Protein AF-A0A969HZF3-F1 (afdb_monomer_lite)

Structure (mmCIF, N/CA/C/O backbone):
data_AF-A0A969HZF3-F1
#
_entry.id   AF-A0A969HZF3-F1
#
loop_
_atom_site.group_PDB
_atom_site.id
_atom_site.type_symbol
_atom_site.label_atom_id
_atom_site.label_alt_id
_atom_site.label_comp_id
_atom_site.label_asym_id
_atom_site.label_entity_id
_atom_site.label_seq_id
_atom_site.pd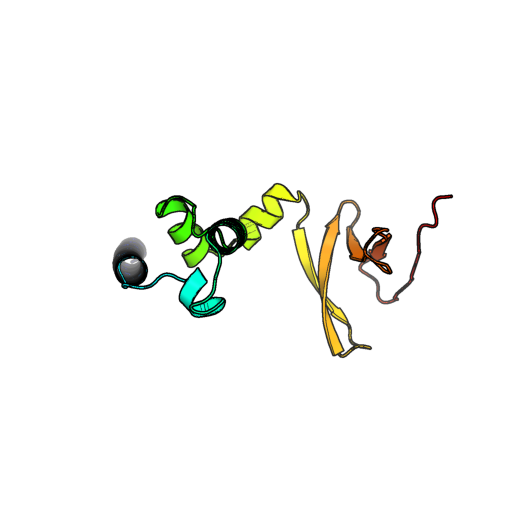bx_PDB_ins_code
_atom_site.Cartn_x
_atom_site.Cartn_y
_atom_site.Cartn_z
_atom_site.occupancy
_atom_site.B_iso_or_equiv
_atom_site.auth_seq_id
_atom_site.auth_comp_id
_atom_site.auth_asym_id
_atom_site.auth_atom_id
_atom_site.pdbx_PDB_model_num
ATOM 1 N N . MET A 1 1 ? -17.326 -6.540 31.945 1.00 84.62 1 MET A N 1
ATOM 2 C CA . MET A 1 1 ? -16.036 -7.040 31.415 1.00 84.62 1 MET A CA 1
ATOM 3 C C . MET A 1 1 ? -15.877 -6.830 29.907 1.00 84.62 1 MET A C 1
ATOM 5 O O . MET A 1 1 ? -14.938 -6.145 29.524 1.00 84.62 1 MET A O 1
ATOM 9 N N . ALA A 1 2 ? -16.795 -7.303 29.050 1.00 89.38 2 ALA A N 1
ATOM 10 C CA . ALA A 1 2 ? -16.683 -7.161 27.584 1.00 89.38 2 ALA A CA 1
ATOM 11 C C . ALA A 1 2 ? -16.492 -5.709 27.088 1.00 89.38 2 ALA A C 1
ATOM 13 O O . ALA A 1 2 ? -15.613 -5.447 26.276 1.00 89.38 2 ALA A O 1
ATOM 14 N N . LYS A 1 3 ? -17.228 -4.736 27.646 1.00 91.69 3 LYS A N 1
ATOM 15 C CA . LYS A 1 3 ? -17.088 -3.304 27.301 1.00 91.69 3 LYS A CA 1
ATOM 16 C C . LYS A 1 3 ? -15.680 -2.745 27.566 1.00 91.69 3 LYS A C 1
ATOM 18 O O . LYS A 1 3 ? -15.178 -1.941 26.787 1.00 91.69 3 LYS A O 1
ATOM 23 N N . PHE A 1 4 ? -15.035 -3.181 28.649 1.00 91.69 4 PHE A N 1
ATOM 24 C CA . PHE A 1 4 ? -13.660 -2.789 28.972 1.00 91.69 4 PHE A CA 1
ATOM 25 C C . PHE A 1 4 ? -12.660 -3.415 27.992 1.00 91.69 4 PHE A C 1
ATOM 27 O O . PHE A 1 4 ? -11.754 -2.729 27.522 1.00 91.69 4 PHE A O 1
ATOM 34 N N . LEU A 1 5 ? -12.867 -4.688 27.640 1.00 94.06 5 LEU A N 1
ATOM 35 C CA . LEU A 1 5 ? -12.025 -5.403 26.684 1.00 94.06 5 LEU A CA 1
ATOM 36 C C . LEU A 1 5 ? -12.108 -4.787 25.281 1.00 94.06 5 LEU A C 1
ATOM 38 O O . LEU A 1 5 ? -11.075 -4.493 24.691 1.00 94.06 5 LEU A O 1
ATOM 42 N N . ILE A 1 6 ? -13.319 -4.499 24.793 1.00 96.69 6 ILE A N 1
ATOM 43 C CA . ILE A 1 6 ? -13.539 -3.840 23.496 1.00 96.69 6 ILE A CA 1
ATOM 44 C C . ILE A 1 6 ? -12.852 -2.477 23.470 1.00 96.69 6 ILE A C 1
ATOM 46 O O . ILE A 1 6 ? -12.099 -2.191 22.545 1.00 96.69 6 ILE A O 1
ATOM 50 N N . ARG A 1 7 ? -13.040 -1.657 24.514 1.00 95.06 7 ARG A N 1
ATOM 51 C CA . ARG A 1 7 ? -12.385 -0.346 24.604 1.00 95.06 7 ARG A CA 1
ATOM 52 C C . ARG A 1 7 ? -10.865 -0.478 24.492 1.00 95.06 7 ARG A C 1
ATOM 54 O O . ARG A 1 7 ? -10.237 0.289 23.772 1.00 95.06 7 ARG A O 1
ATOM 61 N N . ARG A 1 8 ? -10.276 -1.462 25.176 1.00 95.19 8 ARG A N 1
ATOM 62 C CA . ARG A 1 8 ? -8.831 -1.712 25.144 1.00 95.19 8 ARG A CA 1
ATOM 63 C C . ARG A 1 8 ? -8.348 -2.162 23.764 1.00 95.19 8 ARG A C 1
ATOM 65 O O . ARG A 1 8 ? -7.317 -1.675 23.318 1.00 95.19 8 ARG A O 1
ATOM 72 N N . ILE A 1 9 ? -9.089 -3.046 23.094 1.00 97.06 9 ILE A N 1
ATOM 73 C CA . ILE A 1 9 ? -8.767 -3.498 21.732 1.00 97.06 9 ILE A CA 1
ATOM 74 C C . ILE A 1 9 ? -8.827 -2.324 20.754 1.00 97.06 9 ILE A C 1
ATOM 76 O O . ILE A 1 9 ? -7.904 -2.159 19.968 1.00 97.06 9 ILE A O 1
ATOM 80 N N . VAL A 1 10 ? -9.848 -1.469 20.842 1.00 96.69 10 VAL A N 1
ATOM 81 C CA . VAL A 1 10 ? -9.969 -0.282 19.979 1.00 96.69 10 VAL A CA 1
ATOM 82 C C . VAL A 1 10 ? -8.777 0.656 20.158 1.00 96.69 10 VAL A C 1
ATOM 84 O O . VAL A 1 10 ? -8.193 1.079 19.166 1.00 96.69 10 VAL A O 1
ATOM 87 N N . PHE A 1 11 ? -8.366 0.940 21.398 1.00 96.31 11 PHE A N 1
ATOM 88 C CA . PHE A 1 11 ? -7.167 1.749 21.640 1.00 96.31 11 PHE A CA 1
ATOM 89 C C . PHE A 1 11 ? -5.900 1.086 21.097 1.00 96.31 11 PHE A C 1
ATOM 91 O O . PHE A 1 11 ? -5.086 1.757 20.476 1.00 96.31 11 PHE A O 1
ATOM 98 N N . LEU A 1 12 ? -5.740 -0.224 21.293 1.00 96.19 12 LEU A N 1
ATOM 99 C CA . LEU A 1 12 ? -4.579 -0.961 20.798 1.00 96.19 12 LEU A CA 1
ATOM 100 C C . LEU A 1 12 ? -4.499 -0.923 19.267 1.00 96.19 12 LEU A C 1
ATOM 102 O O . LEU A 1 12 ? -3.455 -0.581 18.719 1.00 96.19 12 LEU A O 1
ATOM 106 N N . VAL A 1 13 ? -5.606 -1.223 18.585 1.00 96.38 13 VAL A N 1
ATOM 107 C CA . VAL A 1 13 ? -5.696 -1.175 17.120 1.00 96.38 13 VAL A CA 1
ATOM 108 C C . VAL A 1 13 ? -5.481 0.249 16.617 1.00 96.38 13 VAL A C 1
ATOM 110 O O . VAL A 1 13 ? -4.731 0.438 15.668 1.00 96.38 13 VAL A O 1
ATOM 113 N N . GLY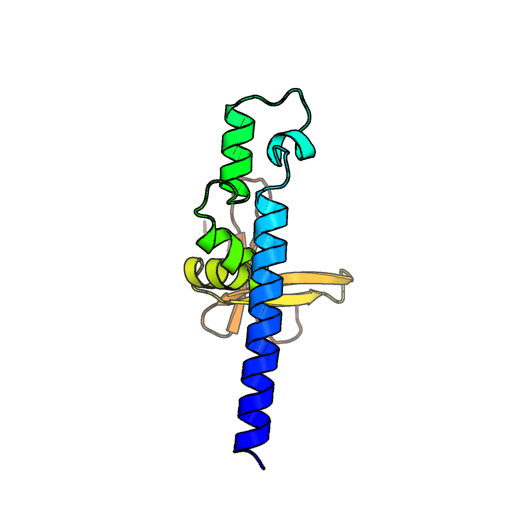 A 1 14 ? -6.061 1.255 17.277 1.00 96.81 14 GLY A N 1
ATOM 114 C CA . GLY A 1 14 ? -5.874 2.661 16.921 1.00 96.81 14 GLY A CA 1
ATOM 115 C C . GLY A 1 14 ? -4.413 3.103 17.010 1.00 96.81 14 GLY A C 1
ATOM 116 O O . GLY A 1 14 ? -3.909 3.739 16.089 1.00 96.81 14 GLY A O 1
ATOM 117 N N . THR A 1 15 ? -3.703 2.714 18.071 1.00 96.75 15 THR A N 1
ATOM 118 C CA . THR A 1 15 ? -2.271 3.010 18.208 1.00 96.75 15 THR A CA 1
ATOM 119 C C . THR A 1 15 ? -1.446 2.294 17.142 1.00 96.75 15 THR A C 1
ATOM 121 O O . THR A 1 15 ? -0.603 2.925 16.510 1.00 96.75 15 THR A O 1
ATOM 124 N N . LEU A 1 16 ? -1.695 1.002 16.897 1.00 95.88 16 LEU A N 1
ATOM 125 C CA . LEU A 1 16 ? -1.006 0.260 15.835 1.00 95.88 16 LEU A CA 1
ATOM 126 C C . LEU A 1 16 ? -1.253 0.881 14.458 1.00 95.88 16 LEU A C 1
ATOM 128 O O . LEU A 1 16 ? -0.324 0.999 13.664 1.00 95.88 16 LEU A O 1
ATOM 132 N N . PHE A 1 17 ? -2.480 1.322 14.198 1.00 95.56 17 PHE A N 1
ATOM 133 C CA . PHE A 1 17 ? -2.851 1.994 12.960 1.00 95.56 17 PHE A CA 1
ATOM 134 C C . PHE A 1 17 ? -2.134 3.341 12.805 1.00 95.56 17 PHE A C 1
ATOM 136 O O . PHE A 1 17 ? -1.567 3.620 11.753 1.00 95.56 17 PHE A O 1
ATOM 143 N N . ALA A 1 18 ? -2.062 4.145 13.868 1.00 96.00 18 ALA A N 1
ATOM 144 C CA . ALA A 1 18 ? -1.320 5.405 13.852 1.00 96.00 18 ALA A CA 1
ATOM 145 C C . ALA A 1 18 ? 0.182 5.193 13.588 1.00 96.00 18 ALA A C 1
ATOM 147 O O . ALA A 1 18 ? 0.771 5.892 12.765 1.00 96.00 18 ALA A O 1
ATOM 148 N N . VAL A 1 19 ? 0.797 4.200 14.241 1.00 97.06 19 VAL A N 1
ATOM 149 C CA . VAL A 1 19 ? 2.204 3.833 14.010 1.00 97.06 19 VAL A CA 1
ATOM 150 C C . VAL A 1 19 ? 2.411 3.330 12.579 1.00 97.06 19 VAL A C 1
ATOM 152 O O . VAL A 1 19 ? 3.373 3.724 11.928 1.00 97.06 19 VAL A O 1
ATOM 155 N N . SER A 1 20 ? 1.494 2.509 12.066 1.00 96.19 20 SER A N 1
ATOM 156 C CA . SER A 1 20 ? 1.503 2.013 10.686 1.00 96.19 20 SER A CA 1
ATOM 157 C C . SER A 1 20 ? 1.500 3.158 9.666 1.00 96.19 20 SER A C 1
ATOM 159 O O . SER A 1 20 ? 2.347 3.176 8.772 1.00 96.19 20 SER A O 1
ATOM 161 N N . ILE A 1 21 ? 0.622 4.154 9.838 1.00 94.88 21 ILE A N 1
ATOM 162 C CA . ILE A 1 21 ? 0.596 5.356 8.990 1.00 94.88 21 ILE A CA 1
ATOM 163 C C . ILE A 1 21 ? 1.921 6.117 9.086 1.00 94.88 21 ILE A C 1
ATOM 165 O O . ILE A 1 21 ? 2.453 6.539 8.063 1.00 94.88 21 ILE A O 1
ATOM 169 N N . ALA A 1 22 ? 2.470 6.286 10.291 1.00 95.38 22 ALA A N 1
ATOM 170 C CA . ALA A 1 22 ? 3.727 7.004 10.480 1.00 95.38 22 ALA A CA 1
ATOM 171 C C . ALA A 1 22 ? 4.899 6.313 9.766 1.00 95.38 22 ALA A C 1
ATOM 173 O O . ALA A 1 22 ? 5.668 6.974 9.072 1.00 95.38 22 ALA A O 1
ATOM 174 N N . VAL A 1 23 ? 5.009 4.985 9.878 1.00 94.88 23 VAL A N 1
ATOM 175 C CA . VAL A 1 23 ? 6.030 4.192 9.173 1.00 94.88 23 VAL A CA 1
ATOM 176 C C . VAL A 1 23 ? 5.883 4.341 7.662 1.00 94.88 23 VAL A C 1
ATOM 178 O O . VAL A 1 23 ? 6.877 4.572 6.972 1.00 94.88 23 VAL A O 1
ATOM 181 N N . PHE A 1 24 ? 4.655 4.263 7.147 1.00 93.75 24 PHE A N 1
ATOM 182 C CA . PHE A 1 24 ? 4.393 4.452 5.724 1.00 93.75 24 PHE A CA 1
ATOM 183 C C . PHE A 1 24 ? 4.778 5.862 5.261 1.00 93.75 24 PHE A C 1
ATOM 185 O O . PHE A 1 24 ? 5.495 6.008 4.278 1.00 93.75 24 PHE A O 1
ATOM 192 N N . ALA A 1 25 ? 4.375 6.899 5.999 1.00 92.44 25 ALA A N 1
ATOM 193 C CA . ALA A 1 25 ? 4.684 8.286 5.666 1.00 92.44 25 ALA A CA 1
ATOM 194 C C . ALA A 1 25 ? 6.195 8.560 5.665 1.00 92.44 25 ALA A C 1
ATOM 196 O O . ALA A 1 25 ? 6.699 9.202 4.751 1.00 92.44 25 ALA A O 1
ATOM 197 N N . ILE A 1 26 ? 6.931 8.042 6.651 1.00 92.62 26 ILE A N 1
ATOM 198 C CA . ILE A 1 26 ? 8.396 8.158 6.695 1.00 92.62 26 ILE A CA 1
ATOM 199 C C . ILE A 1 26 ? 9.033 7.430 5.506 1.00 92.62 26 ILE A C 1
ATOM 201 O O . ILE A 1 26 ? 9.974 7.948 4.913 1.00 92.62 26 ILE A O 1
ATOM 205 N N . SER A 1 27 ? 8.512 6.256 5.142 1.00 88.31 27 SER A N 1
ATOM 206 C CA . SER A 1 27 ? 9.007 5.487 3.993 1.00 88.31 27 SER A CA 1
ATOM 207 C C . SER A 1 27 ? 8.752 6.208 2.669 1.00 88.31 27 SER A C 1
ATOM 209 O O . SER A 1 27 ? 9.597 6.178 1.785 1.00 88.31 27 SER A O 1
ATOM 211 N N . GLU A 1 28 ? 7.614 6.889 2.545 1.00 86.56 28 GLU A N 1
ATOM 212 C CA . GLU A 1 28 ? 7.259 7.674 1.362 1.00 86.56 28 GLU A CA 1
ATOM 213 C C . GLU A 1 28 ? 8.087 8.958 1.238 1.00 86.56 28 GLU A C 1
ATOM 215 O O . GLU A 1 28 ? 8.438 9.381 0.142 1.00 86.56 28 GLU A O 1
ATOM 220 N N . LEU A 1 29 ? 8.407 9.582 2.372 1.00 85.88 29 LEU A N 1
ATOM 221 C CA . LEU A 1 29 ? 9.271 10.759 2.432 1.00 85.88 29 LEU A CA 1
ATOM 222 C C . LEU A 1 29 ? 10.756 10.406 2.288 1.00 85.88 29 LEU A C 1
ATOM 224 O O . LEU A 1 29 ? 11.587 11.315 2.217 1.00 85.88 29 LEU A O 1
ATOM 228 N N . ALA A 1 30 ? 11.104 9.115 2.283 1.00 82.00 30 ALA A N 1
ATOM 229 C CA . ALA A 1 30 ? 12.480 8.685 2.134 1.00 82.00 30 ALA A CA 1
ATOM 230 C C . ALA A 1 30 ? 13.025 9.187 0.784 1.00 82.00 30 ALA A C 1
ATOM 232 O O . ALA A 1 30 ? 12.431 8.925 -0.263 1.00 82.00 30 ALA A O 1
ATOM 233 N N . PRO A 1 31 ? 14.151 9.919 0.778 1.00 71.19 31 PRO A N 1
ATOM 234 C CA . PRO A 1 31 ? 14.714 10.440 -0.455 1.00 71.19 31 PRO A CA 1
ATOM 235 C C . PRO A 1 31 ? 15.231 9.280 -1.308 1.00 71.19 31 PRO A C 1
ATOM 237 O O . PRO A 1 31 ? 16.146 8.559 -0.912 1.00 71.19 31 PRO A O 1
ATOM 240 N N . GLY A 1 32 ? 14.652 9.102 -2.491 1.00 70.69 32 GLY A N 1
ATOM 241 C CA . GLY A 1 32 ? 15.092 8.084 -3.436 1.00 70.69 32 GLY A CA 1
ATOM 242 C C . GLY A 1 32 ? 14.025 7.774 -4.470 1.00 70.69 32 GLY A C 1
ATOM 243 O O . GLY A 1 32 ? 12.847 7.649 -4.152 1.00 70.69 32 GLY A O 1
ATOM 244 N N . ASN A 1 33 ? 14.442 7.635 -5.723 1.00 79.31 33 ASN A N 1
ATOM 245 C CA . ASN A 1 33 ? 13.558 7.161 -6.773 1.00 79.31 33 ASN A CA 1
ATOM 246 C C . ASN A 1 33 ? 13.636 5.633 -6.824 1.00 79.31 33 ASN A C 1
ATOM 248 O O . ASN A 1 33 ? 14.689 5.074 -7.131 1.00 79.31 33 ASN A O 1
ATOM 252 N N . ILE A 1 34 ? 12.526 4.959 -6.517 1.00 84.50 34 ILE A N 1
ATOM 253 C CA . ILE A 1 34 ? 12.458 3.492 -6.483 1.00 84.50 34 ILE A CA 1
ATOM 254 C C . ILE A 1 34 ? 12.829 2.906 -7.851 1.00 84.50 34 ILE A C 1
ATOM 256 O O . ILE A 1 34 ? 13.574 1.930 -7.901 1.00 84.50 34 ILE A O 1
ATOM 260 N N . ALA A 1 35 ? 12.397 3.529 -8.953 1.00 85.50 35 ALA A N 1
ATOM 261 C CA . ALA A 1 35 ? 12.775 3.095 -10.293 1.00 85.50 35 ALA A CA 1
ATOM 262 C C . ALA A 1 35 ? 14.293 3.171 -10.507 1.00 85.50 35 ALA A C 1
ATOM 264 O O . ALA A 1 35 ? 14.874 2.208 -10.993 1.00 85.50 35 ALA A O 1
ATOM 265 N N . ILE A 1 36 ? 14.957 4.253 -10.086 1.00 85.69 36 ILE A N 1
ATOM 266 C CA . ILE A 1 36 ? 16.423 4.390 -10.201 1.00 85.69 36 ILE A CA 1
ATOM 267 C C . ILE A 1 36 ? 17.139 3.364 -9.316 1.00 85.69 36 ILE A C 1
ATOM 269 O O . ILE A 1 36 ? 18.109 2.743 -9.742 1.00 85.69 36 ILE A O 1
ATOM 273 N N . ASN A 1 37 ? 16.640 3.130 -8.103 1.00 86.75 37 ASN A N 1
ATOM 274 C CA . ASN A 1 37 ? 17.237 2.164 -7.180 1.00 86.75 37 ASN A CA 1
ATOM 275 C C . ASN A 1 37 ? 17.157 0.721 -7.702 1.00 86.75 37 ASN A C 1
ATOM 277 O O . ASN A 1 37 ? 18.037 -0.084 -7.406 1.00 86.75 37 ASN A O 1
ATOM 281 N N . VAL A 1 38 ? 16.107 0.388 -8.461 1.00 85.88 38 VAL A N 1
ATOM 282 C CA . VAL A 1 38 ? 15.875 -0.966 -8.987 1.00 85.88 38 VAL A CA 1
ATOM 283 C C . VAL A 1 38 ? 16.491 -1.162 -10.373 1.00 85.88 38 VAL A C 1
ATOM 285 O O . VAL A 1 38 ? 17.122 -2.185 -10.625 1.00 85.88 38 VAL A O 1
ATOM 288 N N . LEU A 1 39 ? 16.308 -0.202 -11.279 1.00 87.62 39 LEU A N 1
ATOM 289 C CA . LEU A 1 39 ? 16.727 -0.297 -12.681 1.00 87.62 39 LEU A CA 1
ATOM 290 C C . LEU A 1 39 ? 18.118 0.318 -12.939 1.00 87.62 39 LEU A C 1
ATOM 292 O O . LEU A 1 39 ? 18.697 0.099 -14.002 1.00 87.62 39 LEU A O 1
ATOM 296 N N . GLY A 1 40 ? 18.671 1.060 -11.978 1.00 87.56 40 GLY A N 1
ATOM 297 C CA . GLY A 1 40 ? 19.993 1.682 -12.039 1.00 87.56 40 GLY A CA 1
ATOM 298 C C . GLY A 1 40 ? 19.983 3.154 -12.467 1.00 87.56 40 GLY A C 1
ATOM 299 O O . GLY A 1 40 ? 18.954 3.756 -12.757 1.00 87.56 40 GLY A O 1
ATOM 300 N N . ASN A 1 41 ? 21.174 3.754 -12.529 1.00 84.25 41 ASN A N 1
ATOM 301 C CA . ASN A 1 41 ? 21.338 5.193 -12.786 1.00 84.25 41 ASN A CA 1
ATOM 302 C C . ASN A 1 41 ? 21.240 5.587 -14.272 1.00 84.25 41 ASN A C 1
ATOM 304 O O . ASN A 1 41 ? 21.293 6.771 -14.590 1.00 84.25 41 ASN A O 1
ATOM 308 N N . THR A 1 42 ? 21.127 4.624 -15.190 1.00 88.25 42 THR A N 1
ATOM 309 C CA . THR A 1 42 ? 21.095 4.857 -16.647 1.00 88.25 42 THR A CA 1
ATOM 310 C C . THR A 1 42 ? 19.689 4.739 -17.241 1.00 88.25 42 THR A C 1
ATOM 312 O O . THR A 1 42 ? 19.549 4.461 -18.431 1.00 88.25 42 THR A O 1
ATOM 315 N N . ILE A 1 43 ? 18.643 4.880 -16.423 1.00 89.38 43 ILE A N 1
ATOM 316 C CA . ILE A 1 43 ? 17.263 4.656 -16.866 1.00 89.38 43 ILE A CA 1
ATOM 317 C C . ILE A 1 43 ? 16.763 5.826 -17.703 1.00 89.38 43 ILE A C 1
ATOM 319 O O . ILE A 1 43 ? 17.058 6.987 -17.423 1.00 89.38 43 ILE A O 1
ATOM 323 N N . THR A 1 44 ? 15.976 5.522 -18.730 1.00 92.56 44 THR A N 1
ATOM 324 C CA . THR A 1 44 ? 15.264 6.556 -19.486 1.00 92.56 44 THR A CA 1
ATOM 325 C C . THR A 1 44 ? 13.991 6.988 -18.743 1.00 92.56 44 THR A C 1
ATOM 327 O O . THR A 1 44 ? 13.391 6.169 -18.039 1.00 92.56 44 THR A O 1
ATOM 330 N N . PRO A 1 45 ? 13.508 8.231 -18.935 1.00 90.31 45 PRO A N 1
ATOM 331 C CA . PRO A 1 45 ? 12.251 8.690 -18.332 1.00 90.31 45 PRO A CA 1
ATOM 332 C C . PRO A 1 45 ? 11.038 7.823 -18.708 1.00 90.31 45 PRO A C 1
ATOM 334 O O . PRO A 1 45 ? 10.088 7.693 -17.938 1.00 90.31 45 PRO A O 1
ATOM 337 N N . ASP A 1 46 ? 11.055 7.204 -19.889 1.00 90.94 46 ASP A N 1
ATOM 338 C CA . ASP A 1 46 ? 9.987 6.303 -20.331 1.00 90.94 46 ASP A CA 1
ATOM 339 C C . ASP A 1 46 ? 10.003 4.975 -19.572 1.00 90.94 46 ASP A C 1
ATOM 341 O O . ASP A 1 46 ? 8.950 4.486 -19.158 1.00 90.94 46 ASP A O 1
ATOM 345 N N . GLN A 1 47 ? 11.193 4.420 -19.327 1.00 90.00 47 GLN A N 1
ATOM 346 C CA . GLN A 1 47 ? 11.357 3.230 -18.490 1.00 90.00 47 GLN A CA 1
ATOM 347 C C . GLN A 1 47 ? 10.959 3.510 -17.042 1.00 90.00 47 GLN A C 1
ATOM 349 O O . GLN A 1 47 ? 10.296 2.679 -16.428 1.00 90.00 47 GLN A O 1
ATOM 354 N N . GLU A 1 48 ? 11.300 4.690 -16.522 1.00 91.44 48 GLU A N 1
ATOM 355 C CA . GLU A 1 48 ? 10.890 5.127 -15.190 1.00 91.44 48 GLU A CA 1
ATOM 356 C C . GLU A 1 48 ? 9.364 5.192 -15.056 1.00 91.44 48 GLU A C 1
ATOM 358 O O . GLU A 1 48 ? 8.788 4.578 -14.159 1.00 91.44 48 GLU A O 1
ATOM 363 N N . ARG A 1 49 ? 8.688 5.887 -15.981 1.00 90.88 49 ARG A N 1
ATOM 364 C CA . ARG A 1 49 ? 7.221 5.996 -15.982 1.00 90.88 49 ARG A CA 1
ATOM 365 C C . ARG A 1 49 ? 6.551 4.635 -16.106 1.00 90.88 49 ARG A C 1
ATOM 367 O O . ARG A 1 49 ? 5.604 4.357 -15.377 1.00 90.88 49 ARG A O 1
ATOM 374 N N . SER A 1 50 ? 7.060 3.784 -16.995 1.00 90.81 50 SER A N 1
ATOM 375 C CA . SER A 1 50 ? 6.553 2.424 -17.176 1.00 90.81 50 SER A CA 1
ATOM 376 C C . SER A 1 50 ? 6.717 1.586 -15.906 1.00 90.81 50 SER A C 1
ATOM 378 O O . SER A 1 50 ? 5.774 0.923 -15.481 1.00 90.81 50 SER A O 1
ATOM 380 N N . PHE A 1 51 ? 7.877 1.662 -15.250 1.00 90.56 51 PHE A N 1
ATOM 381 C CA . PHE A 1 51 ? 8.122 0.975 -13.985 1.00 90.56 51 PHE A CA 1
ATOM 382 C C . PHE A 1 51 ? 7.196 1.474 -12.877 1.00 90.56 51 PHE A C 1
ATOM 384 O O . PHE A 1 51 ? 6.600 0.666 -12.164 1.00 90.56 51 PHE A O 1
ATOM 391 N N . ASN A 1 52 ? 7.043 2.791 -12.750 1.00 89.88 52 ASN A N 1
ATOM 392 C CA . ASN A 1 52 ? 6.184 3.387 -11.736 1.00 89.88 52 ASN A CA 1
ATOM 393 C C . ASN A 1 52 ? 4.723 2.974 -11.937 1.00 89.88 52 ASN A C 1
ATOM 395 O O . ASN A 1 52 ? 4.091 2.558 -10.971 1.00 89.88 52 ASN A O 1
ATOM 399 N N . ALA A 1 53 ? 4.228 2.991 -13.177 1.00 88.88 53 ALA A N 1
ATOM 400 C CA . ALA A 1 53 ? 2.875 2.552 -13.510 1.00 88.88 53 ALA A CA 1
ATOM 401 C C . ALA A 1 53 ? 2.654 1.056 -13.223 1.00 88.88 53 ALA A C 1
ATOM 403 O O . ALA A 1 53 ? 1.654 0.675 -12.618 1.00 88.88 53 ALA A O 1
ATOM 404 N N . GLN A 1 54 ? 3.609 0.197 -13.601 1.00 85.50 54 GLN A N 1
ATOM 405 C CA . GLN A 1 54 ? 3.523 -1.251 -13.359 1.00 85.50 54 GLN A CA 1
ATOM 406 C C . GLN A 1 54 ? 3.532 -1.605 -11.866 1.00 85.50 54 GLN A C 1
ATOM 408 O O . GLN A 1 54 ? 2.872 -2.556 -11.454 1.00 85.50 54 GLN A O 1
ATOM 413 N N . ASN A 1 55 ? 4.256 -0.834 -11.053 1.00 87.06 55 ASN A N 1
ATOM 414 C CA . ASN A 1 55 ? 4.343 -1.043 -9.607 1.00 87.06 55 ASN A CA 1
ATOM 415 C C . ASN A 1 55 ? 3.323 -0.203 -8.813 1.00 87.06 55 ASN A C 1
ATOM 417 O O . ASN A 1 55 ? 3.284 -0.280 -7.586 1.00 87.06 55 ASN A O 1
ATOM 421 N N . GLY A 1 56 ? 2.493 0.601 -9.488 1.00 86.25 56 GLY A N 1
ATOM 422 C CA . GLY A 1 56 ? 1.517 1.493 -8.858 1.00 86.25 56 GLY A CA 1
ATOM 423 C C . GLY A 1 56 ? 2.136 2.596 -7.991 1.00 86.25 56 GLY A C 1
ATOM 424 O O . GLY A 1 56 ? 1.492 3.078 -7.058 1.00 86.25 56 GLY A O 1
ATOM 425 N N . LEU A 1 57 ? 3.384 2.984 -8.263 1.00 87.69 57 LEU A N 1
ATOM 426 C CA . LEU A 1 57 ? 4.089 4.063 -7.560 1.00 87.69 57 LEU A CA 1
ATOM 427 C C . LEU A 1 57 ? 3.561 5.450 -7.956 1.00 87.69 57 LEU A C 1
ATOM 429 O O . LEU A 1 57 ? 3.665 6.399 -7.184 1.00 87.69 57 LEU A O 1
ATOM 433 N N . ASP A 1 58 ? 2.942 5.546 -9.130 1.00 90.25 58 ASP A N 1
ATOM 434 C CA . ASP A 1 58 ? 2.271 6.730 -9.671 1.00 90.25 58 ASP A CA 1
ATOM 435 C C . ASP A 1 58 ? 0.870 6.979 -9.074 1.00 90.25 58 ASP A C 1
ATOM 437 O O . ASP A 1 58 ? 0.252 8.013 -9.333 1.00 90.25 58 ASP A O 1
ATOM 441 N N . GLN A 1 59 ? 0.361 6.056 -8.255 1.00 89.81 59 GLN A N 1
ATOM 442 C CA . GLN A 1 59 ? -0.973 6.151 -7.665 1.00 89.81 59 GLN A CA 1
ATOM 443 C C . GLN A 1 59 ? -1.033 7.095 -6.456 1.00 89.81 59 GLN A C 1
ATOM 445 O O . GLN A 1 59 ? -0.013 7.325 -5.801 1.00 89.81 59 GLN A O 1
ATOM 450 N N . PRO A 1 60 ? -2.227 7.602 -6.081 1.00 92.75 60 PRO A N 1
ATOM 451 C CA . PRO A 1 60 ? -2.389 8.438 -4.896 1.00 92.75 60 PRO A CA 1
ATOM 452 C C . PRO A 1 60 ? -1.882 7.750 -3.611 1.00 92.75 60 PRO A C 1
ATOM 454 O O . PRO A 1 60 ? -2.124 6.551 -3.430 1.00 92.75 60 PRO A O 1
ATOM 457 N N . PRO A 1 61 ? -1.282 8.493 -2.656 1.00 89.44 61 PRO A N 1
ATOM 458 C CA . PRO A 1 61 ? -0.693 7.917 -1.440 1.00 89.44 61 PRO A CA 1
ATOM 459 C C . PRO A 1 61 ? -1.651 7.048 -0.623 1.00 89.44 61 PRO A C 1
ATOM 461 O O . PRO A 1 61 ? -1.257 6.022 -0.075 1.00 89.44 61 PRO A O 1
ATOM 464 N N . VAL A 1 62 ? -2.933 7.421 -0.588 1.00 91.19 62 VAL A N 1
ATOM 465 C CA . VAL A 1 62 ? -3.980 6.651 0.098 1.00 91.19 62 VAL A CA 1
ATOM 466 C C . VAL A 1 62 ? -4.135 5.257 -0.515 1.00 91.19 62 VAL A C 1
ATOM 468 O O . VAL A 1 62 ? -4.253 4.279 0.216 1.00 91.19 62 VAL A O 1
ATOM 471 N N . THR A 1 63 ? -4.090 5.144 -1.846 1.00 90.38 63 THR A N 1
ATOM 472 C CA . THR A 1 63 ? -4.222 3.848 -2.534 1.00 90.38 63 THR A CA 1
ATOM 473 C C . THR A 1 63 ? -3.011 2.967 -2.254 1.00 90.38 63 THR A C 1
ATOM 475 O O . THR A 1 63 ? -3.163 1.798 -1.896 1.00 90.38 63 THR A O 1
ATOM 478 N N . ARG A 1 64 ? -1.805 3.547 -2.313 1.00 90.69 64 ARG A N 1
ATOM 479 C CA . ARG A 1 64 ? -0.567 2.834 -1.979 1.00 90.69 64 ARG A CA 1
ATOM 480 C C . ARG A 1 64 ? -0.543 2.360 -0.525 1.00 90.69 64 ARG A C 1
ATOM 482 O O . ARG A 1 64 ? -0.138 1.231 -0.282 1.00 90.69 64 ARG A O 1
ATOM 489 N N . TYR A 1 65 ? -1.032 3.163 0.424 1.00 92.25 65 TYR A N 1
ATOM 490 C CA . TYR A 1 65 ? -1.125 2.758 1.830 1.00 92.25 65 TYR A CA 1
ATOM 491 C C . TYR A 1 65 ? -2.058 1.559 2.027 1.00 92.25 65 TYR A C 1
ATOM 493 O O . TYR A 1 65 ? -1.691 0.593 2.692 1.00 92.25 65 TYR A O 1
ATOM 501 N N . VAL A 1 66 ? -3.248 1.586 1.417 1.00 91.62 66 VAL A N 1
ATOM 502 C CA . VAL A 1 66 ? -4.215 0.479 1.509 1.00 91.62 66 VAL A CA 1
ATOM 503 C C . VAL A 1 66 ? -3.635 -0.797 0.896 1.00 91.62 66 VAL A C 1
ATOM 505 O O . VAL A 1 66 ? -3.707 -1.853 1.525 1.00 91.62 66 VAL A O 1
ATOM 508 N N . ARG A 1 67 ? -3.006 -0.701 -0.283 1.00 90.62 67 ARG A N 1
ATOM 509 C CA . ARG A 1 67 ? -2.333 -1.836 -0.936 1.00 90.62 67 ARG A CA 1
ATOM 510 C C . ARG A 1 67 ? -1.154 -2.367 -0.124 1.00 90.62 67 ARG A C 1
ATOM 512 O O . ARG A 1 67 ? -0.960 -3.573 -0.046 1.00 90.62 67 ARG A O 1
ATOM 519 N N . TRP A 1 68 ? -0.381 -1.489 0.507 1.00 89.56 68 TRP A N 1
ATOM 520 C CA . TRP A 1 68 ? 0.719 -1.883 1.384 1.00 89.56 68 TRP A CA 1
ATOM 521 C C . TRP A 1 68 ? 0.216 -2.591 2.652 1.00 89.56 68 TRP A C 1
ATOM 523 O O . TRP A 1 68 ? 0.798 -3.587 3.072 1.00 89.56 68 TRP A O 1
ATOM 533 N N . MET A 1 69 ? -0.887 -2.117 3.238 1.00 91.06 69 MET A N 1
ATOM 534 C CA . MET A 1 69 ? -1.431 -2.658 4.486 1.00 91.06 69 MET A CA 1
ATOM 535 C C . MET A 1 69 ? -2.209 -3.968 4.299 1.00 91.06 69 MET A C 1
ATOM 537 O O . MET A 1 69 ? -2.123 -4.850 5.152 1.00 91.06 69 MET A O 1
ATOM 541 N N . PHE A 1 70 ? -2.980 -4.101 3.218 1.00 89.06 70 PHE A N 1
ATOM 542 C CA . PHE A 1 70 ? -3.878 -5.243 2.997 1.00 89.06 70 PHE A CA 1
ATOM 543 C C . PHE A 1 70 ? -3.490 -6.127 1.802 1.00 89.06 70 PHE A C 1
ATOM 545 O O . PHE A 1 70 ? -4.180 -7.107 1.520 1.00 89.06 70 PHE A O 1
ATOM 552 N N . GLY A 1 71 ? -2.403 -5.803 1.100 1.00 86.25 71 GLY A N 1
ATOM 553 C CA . GLY A 1 71 ? -2.052 -6.407 -0.186 1.00 86.25 71 GLY A CA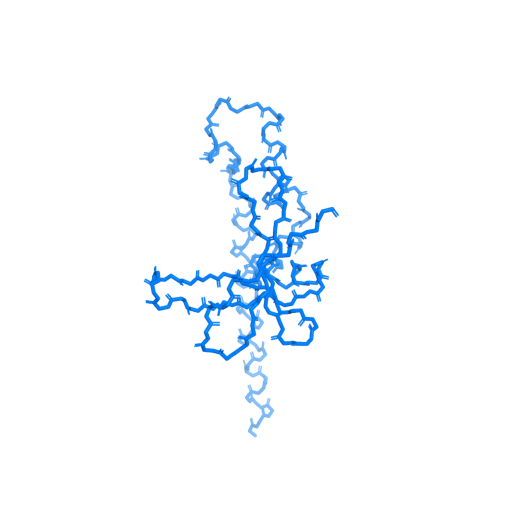 1
ATOM 554 C C . GLY A 1 71 ? -2.868 -5.821 -1.341 1.00 86.25 71 GLY A C 1
ATOM 555 O O . GLY A 1 71 ? -3.728 -4.966 -1.140 1.00 86.25 71 GLY A O 1
ATOM 556 N N . SER A 1 72 ? -2.611 -6.284 -2.563 1.00 83.12 72 SER A N 1
ATOM 557 C CA . SER A 1 72 ? -3.386 -5.944 -3.772 1.00 83.12 72 SER A CA 1
ATOM 558 C C . SER A 1 72 ? -4.168 -7.137 -4.338 1.00 83.12 72 SER A C 1
ATOM 560 O O . SER A 1 72 ? -4.905 -6.990 -5.311 1.00 83.12 72 SER A O 1
ATOM 562 N N . ASP A 1 73 ? -4.061 -8.312 -3.709 1.00 78.31 73 ASP A N 1
ATOM 563 C CA . ASP A 1 73 ? -4.689 -9.557 -4.171 1.00 78.31 73 ASP A CA 1
ATOM 564 C C . ASP A 1 73 ? -6.219 -9.448 -4.262 1.00 78.31 73 ASP A C 1
ATOM 566 O O . ASP A 1 73 ? -6.840 -10.029 -5.150 1.00 78.31 73 ASP A O 1
ATOM 570 N N . TRP A 1 74 ? -6.836 -8.676 -3.362 1.00 76.50 74 TRP A N 1
ATOM 571 C CA . TRP A 1 74 ? -8.281 -8.438 -3.344 1.00 76.50 74 TRP A CA 1
ATOM 572 C C . TRP A 1 74 ? -8.746 -7.559 -4.513 1.00 76.50 74 TRP A C 1
ATOM 574 O O . TRP A 1 74 ? -9.831 -7.777 -5.045 1.00 76.50 74 TRP A O 1
ATOM 584 N N . GLU A 1 75 ? -7.925 -6.598 -4.937 1.00 76.81 75 GLU A N 1
ATOM 585 C CA . GLU A 1 75 ? -8.198 -5.744 -6.094 1.00 76.81 75 GLU A CA 1
ATOM 586 C C . GLU A 1 75 ? -8.038 -6.541 -7.393 1.00 76.81 75 GLU A C 1
ATOM 588 O O . GLU A 1 75 ? -8.895 -6.481 -8.272 1.00 76.81 75 GLU A O 1
ATOM 593 N N . ALA A 1 76 ? -6.987 -7.362 -7.475 1.00 72.19 76 ALA A N 1
ATOM 594 C CA . ALA A 1 76 ? -6.783 -8.276 -8.592 1.00 72.19 76 ALA A CA 1
ATOM 595 C C . ALA A 1 76 ? -7.942 -9.280 -8.717 1.00 72.19 76 ALA A C 1
ATOM 597 O O . ALA A 1 76 ? -8.481 -9.458 -9.807 1.00 72.19 76 ALA A O 1
ATOM 598 N N . ALA A 1 77 ? -8.382 -9.880 -7.607 1.00 68.81 77 ALA A N 1
ATOM 599 C CA . ALA A 1 77 ? -9.532 -10.782 -7.600 1.00 68.81 77 ALA A CA 1
ATOM 600 C C . ALA A 1 77 ? -10.832 -10.079 -8.035 1.00 68.81 77 ALA A C 1
ATOM 602 O O . ALA A 1 77 ? -11.616 -10.656 -8.784 1.00 68.81 77 ALA A O 1
ATOM 603 N N . ALA A 1 78 ? -11.050 -8.824 -7.622 1.00 72.19 78 ALA A N 1
ATOM 604 C CA . ALA A 1 78 ? -12.232 -8.052 -8.011 1.00 72.19 78 ALA A CA 1
ATOM 605 C C . ALA A 1 78 ? -12.258 -7.696 -9.509 1.00 72.19 78 ALA A C 1
ATOM 607 O O . ALA A 1 78 ? -13.329 -7.685 -10.111 1.00 72.19 78 ALA A O 1
ATOM 608 N N . LEU A 1 79 ? -11.098 -7.419 -10.114 1.00 72.62 79 LEU A N 1
ATOM 609 C CA . LEU A 1 79 ? -10.983 -7.102 -11.543 1.00 72.62 79 LEU A CA 1
ATOM 610 C C . LEU A 1 79 ? -11.080 -8.344 -12.438 1.00 72.62 79 LEU A C 1
ATOM 612 O O . LEU A 1 79 ? -11.626 -8.265 -13.535 1.00 72.62 79 LEU A O 1
ATOM 616 N N . ILE A 1 80 ? -10.541 -9.477 -11.981 1.00 70.56 80 ILE A N 1
ATOM 617 C CA . ILE A 1 80 ? -10.545 -10.745 -12.728 1.00 70.56 80 ILE A CA 1
ATOM 618 C C . ILE A 1 80 ? -11.908 -11.451 -12.605 1.00 70.56 80 ILE A C 1
ATOM 620 O O . ILE A 1 80 ? -12.266 -12.241 -13.473 1.00 70.56 80 ILE A O 1
ATOM 624 N N . GLY A 1 81 ? -12.687 -11.148 -11.561 1.00 65.38 81 GLY A N 1
ATOM 625 C CA . GLY A 1 81 ? -14.021 -11.710 -11.315 1.00 65.38 81 GLY A CA 1
ATOM 626 C C . GLY A 1 81 ? -14.008 -13.087 -10.645 1.00 65.38 81 GLY A C 1
ATOM 627 O O . GLY A 1 81 ? -14.982 -13.455 -9.992 1.00 65.38 81 GLY A O 1
ATOM 628 N N . ASP A 1 82 ? -12.882 -13.793 -10.722 1.00 66.50 82 ASP A N 1
ATOM 629 C CA . ASP A 1 82 ? -12.710 -15.148 -10.215 1.00 66.50 82 ASP A CA 1
ATOM 630 C C . ASP A 1 82 ? -11.606 -15.208 -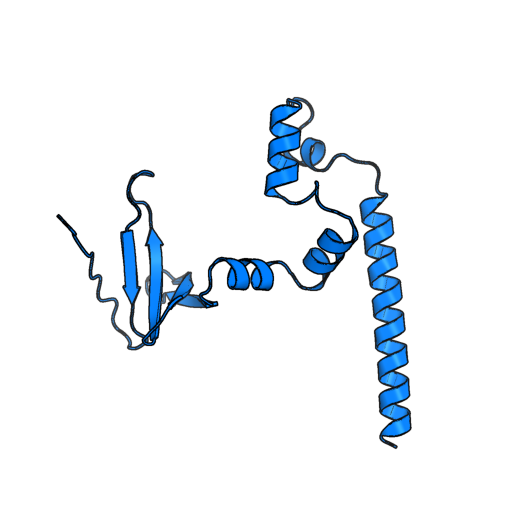9.135 1.00 66.50 82 ASP A C 1
ATOM 632 O O . ASP A 1 82 ? -10.580 -14.519 -9.195 1.00 66.50 82 ASP A O 1
ATOM 636 N N . ARG A 1 83 ? -11.795 -16.054 -8.115 1.00 63.78 83 ARG A N 1
ATOM 637 C CA . ARG A 1 83 ? -10.892 -16.144 -6.954 1.00 63.78 83 ARG A CA 1
ATOM 638 C C . ARG A 1 83 ? -9.613 -16.902 -7.309 1.00 63.78 83 ARG A C 1
ATOM 640 O O . ARG A 1 83 ? -9.672 -18.041 -7.750 1.00 63.78 83 ARG A O 1
ATOM 647 N N . VAL A 1 84 ? -8.438 -16.340 -7.019 1.00 66.75 84 VAL A N 1
ATOM 648 C CA . VAL A 1 84 ? -7.170 -17.070 -7.190 1.00 66.75 84 VAL A CA 1
ATOM 649 C C . VAL A 1 84 ? -6.966 -18.065 -6.034 1.00 66.75 84 VAL A C 1
ATOM 651 O O . VAL A 1 84 ? -6.954 -17.686 -4.862 1.00 66.75 84 VAL A O 1
ATOM 654 N N . VAL A 1 85 ? -6.785 -19.347 -6.349 1.00 70.25 85 VAL A N 1
ATOM 655 C CA . VAL A 1 85 ? -6.531 -20.451 -5.415 1.00 70.25 85 VAL A CA 1
ATOM 656 C C . VAL A 1 85 ? -5.141 -21.029 -5.662 1.00 70.25 85 VAL A C 1
ATOM 658 O O . VAL A 1 85 ? -4.718 -21.254 -6.795 1.00 70.25 85 VAL A O 1
ATOM 661 N N . ARG A 1 86 ? -4.404 -21.291 -4.581 1.00 64.56 86 ARG A N 1
ATOM 662 C CA . ARG A 1 86 ? -3.105 -21.964 -4.641 1.00 64.56 86 ARG A CA 1
ATOM 663 C C . ARG A 1 86 ? -3.313 -23.473 -4.519 1.00 64.56 86 ARG A C 1
ATOM 665 O O . ARG A 1 86 ? -3.811 -23.939 -3.498 1.00 64.56 86 ARG A O 1
ATOM 672 N N . VAL A 1 87 ? -2.893 -24.227 -5.529 1.00 70.56 87 VAL A N 1
ATOM 673 C CA . VAL A 1 87 ? -2.955 -25.695 -5.551 1.00 70.56 87 VAL A CA 1
ATOM 674 C C . VAL A 1 87 ? -1.535 -26.243 -5.492 1.00 70.56 87 VAL A C 1
ATOM 676 O O . VAL A 1 87 ? -0.662 -25.818 -6.253 1.00 70.56 87 VAL A O 1
ATOM 679 N N . TYR A 1 88 ? -1.280 -27.153 -4.554 1.00 73.38 88 TYR A N 1
ATOM 680 C CA . TYR A 1 88 ? 0.005 -27.840 -4.458 1.00 73.38 88 TYR A CA 1
ATOM 681 C C . TYR A 1 88 ? 0.051 -28.983 -5.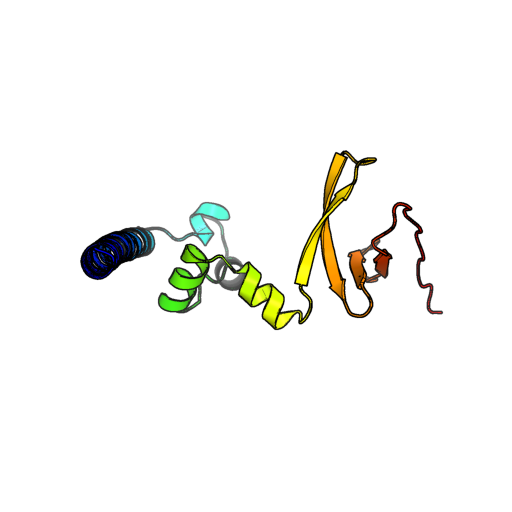471 1.00 73.38 88 TYR A C 1
ATOM 683 O O . TYR A 1 88 ? -0.823 -29.848 -5.467 1.00 73.38 88 TYR A O 1
ATOM 691 N N . ASP A 1 89 ? 1.065 -28.965 -6.331 1.00 70.31 89 ASP A N 1
ATOM 692 C CA . ASP A 1 89 ? 1.366 -30.049 -7.255 1.00 70.31 89 ASP A CA 1
ATOM 693 C C . ASP A 1 89 ? 2.407 -30.980 -6.607 1.00 70.31 89 ASP A C 1
ATOM 695 O O . ASP A 1 89 ? 3.567 -30.571 -6.457 1.00 70.31 89 ASP A O 1
ATOM 699 N N . PRO A 1 90 ? 2.013 -32.201 -6.193 1.00 71.06 90 PRO A N 1
ATOM 700 C CA . PRO A 1 90 ? 2.920 -33.140 -5.545 1.00 71.06 90 PRO A CA 1
ATOM 701 C C . PRO A 1 90 ? 3.945 -33.747 -6.512 1.00 71.06 90 PRO A C 1
ATOM 703 O O . PRO A 1 90 ? 5.007 -34.164 -6.062 1.00 71.06 90 PRO A O 1
ATOM 706 N N . GLU A 1 91 ? 3.671 -33.784 -7.820 1.00 73.06 91 GLU A N 1
ATOM 707 C CA . GLU A 1 91 ? 4.587 -34.362 -8.814 1.00 73.06 91 GLU A CA 1
ATOM 708 C C . GLU A 1 91 ? 5.732 -33.398 -9.125 1.00 73.06 91 GLU A C 1
ATOM 710 O O . GLU A 1 91 ? 6.896 -33.789 -9.191 1.00 73.06 91 GLU A O 1
ATOM 715 N N . ALA A 1 92 ? 5.408 -32.113 -9.268 1.00 71.56 92 ALA A N 1
ATOM 716 C CA . ALA A 1 92 ? 6.391 -31.073 -9.557 1.00 71.56 92 ALA A CA 1
ATOM 717 C C . ALA A 1 92 ? 6.928 -30.355 -8.304 1.00 71.56 92 ALA A C 1
ATOM 719 O O . ALA A 1 92 ? 7.688 -29.394 -8.443 1.00 71.56 92 ALA A O 1
ATOM 720 N N . ASN A 1 93 ? 6.512 -30.782 -7.104 1.00 79.88 93 ASN A N 1
ATOM 721 C CA . ASN A 1 93 ? 6.845 -30.189 -5.803 1.00 79.88 93 ASN A CA 1
ATOM 722 C C . ASN A 1 93 ? 6.777 -28.649 -5.799 1.00 79.88 93 ASN A C 1
ATOM 724 O O . ASN A 1 93 ? 7.686 -27.956 -5.333 1.00 79.88 93 ASN A O 1
ATOM 728 N N . ARG A 1 94 ? 5.707 -28.089 -6.370 1.00 70.19 94 ARG A N 1
ATOM 729 C CA . ARG A 1 94 ? 5.540 -26.636 -6.501 1.00 70.19 94 ARG A CA 1
ATOM 730 C C . ARG A 1 94 ? 4.095 -26.227 -6.289 1.00 70.19 94 ARG A C 1
ATOM 732 O O . ARG A 1 94 ? 3.164 -26.919 -6.688 1.00 70.19 94 ARG A O 1
ATOM 739 N N . SER A 1 95 ? 3.901 -25.059 -5.690 1.00 68.19 95 SER A N 1
ATOM 740 C CA . SER A 1 95 ? 2.585 -24.440 -5.606 1.00 68.19 95 SER A CA 1
ATOM 741 C C . SER A 1 95 ? 2.283 -23.673 -6.887 1.00 68.19 95 SER A C 1
ATOM 743 O O . SER A 1 95 ? 3.022 -22.755 -7.248 1.00 68.19 95 SER A O 1
ATOM 745 N N . LEU A 1 96 ? 1.191 -24.027 -7.552 1.00 68.38 96 LEU A N 1
ATOM 746 C CA . LEU A 1 96 ? 0.704 -23.342 -8.738 1.00 68.38 96 LEU A CA 1
ATOM 747 C C . LEU A 1 96 ? -0.533 -22.516 -8.379 1.00 68.38 96 LEU A C 1
ATOM 749 O O . LEU A 1 96 ? -1.365 -22.932 -7.573 1.00 68.38 96 LEU A O 1
ATOM 753 N N . TRP A 1 97 ? -0.645 -21.334 -8.974 1.00 66.00 97 TRP A N 1
ATOM 754 C CA . TRP A 1 97 ? -1.808 -20.464 -8.822 1.00 66.00 97 TRP A CA 1
ATOM 755 C C . TRP A 1 97 ? -2.823 -20.764 -9.931 1.00 66.00 97 TRP A C 1
ATOM 757 O O . TRP A 1 97 ? -2.454 -20.804 -11.108 1.00 66.00 97 TRP A O 1
ATOM 767 N N . PHE A 1 98 ? -4.076 -20.986 -9.544 1.00 68.06 98 PHE A N 1
ATOM 768 C CA . PHE A 1 98 ? -5.228 -21.240 -10.410 1.00 68.06 98 PHE A CA 1
ATOM 769 C C . PHE A 1 98 ? -6.354 -20.263 -10.082 1.00 68.06 98 PHE A C 1
ATOM 771 O O . PHE A 1 98 ? -6.360 -19.662 -9.016 1.00 68.06 98 PHE A O 1
ATOM 778 N N . VAL A 1 99 ? -7.305 -20.113 -10.990 1.00 67.94 99 VAL A N 1
ATOM 779 C CA . VAL A 1 99 ? -8.481 -19.257 -10.851 1.00 67.94 99 VAL A CA 1
ATOM 780 C C . VAL A 1 99 ? -9.712 -20.152 -10.665 1.00 67.94 99 VAL A C 1
ATOM 782 O O . VAL A 1 99 ? -9.943 -21.031 -11.487 1.00 67.94 99 VAL A O 1
ATOM 785 N N . ASP A 1 100 ? -10.458 -19.982 -9.576 1.00 66.38 100 ASP A N 1
ATOM 786 C CA . ASP A 1 100 ? -11.697 -20.704 -9.260 1.00 66.38 100 ASP A CA 1
ATOM 787 C C . ASP A 1 100 ? -12.842 -20.113 -10.080 1.00 66.38 100 ASP A C 1
ATOM 789 O O . ASP A 1 100 ? -13.349 -19.039 -9.753 1.00 66.38 100 ASP A O 1
ATOM 793 N N . GLY A 1 101 ? -13.173 -20.762 -11.196 1.00 64.19 101 GLY A N 1
ATOM 794 C CA . GLY A 1 101 ? -14.269 -20.330 -12.052 1.00 64.19 101 GLY A CA 1
ATOM 795 C C . GLY A 1 101 ? -15.556 -21.129 -11.807 1.00 64.19 101 GLY A C 1
ATOM 796 O O . GLY A 1 101 ? -15.589 -22.063 -10.999 1.00 64.19 101 GLY A O 1
ATOM 797 N N . PRO A 1 102 ? -16.646 -20.786 -12.516 1.00 55.50 102 PRO A N 1
ATOM 798 C CA . PRO A 1 102 ? -17.943 -21.431 -12.334 1.00 55.50 102 PRO A CA 1
ATOM 799 C C . PRO A 1 102 ? -17.845 -22.952 -12.537 1.00 55.50 102 PRO A C 1
ATOM 801 O O . PRO A 1 102 ? -17.132 -23.421 -13.425 1.00 55.50 102 PRO A O 1
ATOM 804 N N . GLU A 1 103 ? -18.571 -23.701 -11.698 1.00 58.44 103 GLU A N 1
ATOM 805 C CA . GLU A 1 103 ? -18.615 -25.177 -11.651 1.00 58.44 103 GLU A CA 1
ATOM 806 C C . GLU A 1 103 ? -17.388 -25.888 -11.036 1.00 58.44 103 GLU A C 1
ATOM 808 O O . GLU A 1 103 ? -17.114 -27.049 -11.349 1.00 58.44 103 GLU A O 1
ATOM 813 N N . ASN A 1 104 ? -16.682 -25.248 -10.090 1.00 56.72 104 ASN A N 1
ATOM 814 C CA . ASN A 1 104 ? -15.584 -25.874 -9.328 1.00 56.72 104 ASN A CA 1
ATOM 815 C C . ASN A 1 104 ? -14.427 -26.334 -10.243 1.00 56.72 104 ASN A C 1
ATOM 817 O O . ASN A 1 104 ? -13.767 -27.357 -10.005 1.00 56.72 104 ASN A O 1
ATOM 821 N N . ALA A 1 105 ? -14.254 -25.598 -11.339 1.00 57.34 105 ALA A N 1
ATOM 822 C CA . ALA A 1 105 ? -13.239 -25.804 -12.348 1.00 57.34 105 ALA A CA 1
ATOM 823 C C . ALA A 1 105 ? -12.163 -24.731 -12.168 1.00 57.34 105 ALA A C 1
ATOM 825 O O . ALA A 1 105 ? -12.425 -23.529 -12.180 1.00 57.34 105 ALA A O 1
ATOM 826 N N . LEU A 1 106 ? -10.938 -25.190 -11.959 1.00 60.56 106 LEU A N 1
ATOM 827 C CA . LEU A 1 106 ? -9.772 -24.351 -11.756 1.00 60.56 106 LEU A CA 1
ATOM 828 C C . LEU A 1 106 ? -9.140 -24.057 -13.111 1.00 60.56 106 LEU A C 1
ATOM 830 O O . LEU A 1 106 ? -8.702 -24.979 -13.799 1.00 60.56 106 LEU A O 1
ATOM 834 N N . TYR A 1 107 ? -9.068 -22.783 -13.478 1.00 64.00 107 TYR A N 1
ATOM 835 C CA . TYR A 1 107 ? -8.548 -22.328 -14.758 1.00 64.00 107 TYR A CA 1
ATOM 836 C C . TYR A 1 107 ? -7.177 -21.673 -14.600 1.00 64.00 107 TYR A C 1
ATOM 838 O O . TYR A 1 107 ? -6.947 -20.876 -13.692 1.00 64.00 107 TYR A O 1
ATOM 846 N N . ARG A 1 108 ? -6.239 -21.981 -15.496 1.00 65.00 108 ARG A N 1
ATOM 847 C CA . ARG A 1 108 ? -4.991 -21.219 -15.644 1.00 65.00 108 ARG A CA 1
ATOM 848 C C . ARG A 1 108 ? -4.732 -20.961 -17.117 1.00 65.00 108 ARG A C 1
ATOM 850 O O . ARG A 1 108 ? -4.777 -21.894 -17.915 1.00 65.00 108 ARG A O 1
ATOM 857 N N . TYR A 1 109 ? -4.413 -19.719 -17.456 1.00 62.59 109 TYR A N 1
ATOM 858 C CA . TYR A 1 109 ? -3.907 -19.375 -18.779 1.00 62.59 109 TYR A CA 1
ATOM 859 C C . TYR A 1 109 ? -2.409 -19.689 -18.825 1.00 62.59 109 TYR A C 1
ATOM 861 O O . TYR A 1 109 ? -1.636 -19.203 -17.994 1.00 62.59 109 TYR A O 1
ATOM 869 N N . ARG A 1 110 ? -1.997 -20.554 -19.755 1.00 58.84 110 ARG A N 1
ATOM 870 C CA . ARG A 1 110 ? -0.588 -20.758 -20.112 1.00 58.84 110 ARG A CA 1
ATOM 871 C C . ARG A 1 110 ? -0.403 -20.323 -21.556 1.00 58.84 110 ARG A C 1
ATOM 873 O O . ARG A 1 110 ? -1.202 -20.697 -22.408 1.00 58.84 110 ARG A O 1
ATOM 880 N N . THR A 1 111 ? 0.668 -19.589 -21.807 1.00 52.28 111 THR A N 1
ATOM 881 C CA . THR A 1 111 ? 1.103 -19.253 -23.157 1.00 52.28 111 THR A CA 1
ATOM 882 C C . THR A 1 111 ? 2.302 -20.132 -23.492 1.00 52.28 111 THR A C 1
ATOM 884 O O . THR A 1 111 ? 3.302 -20.073 -22.780 1.00 52.28 111 THR A O 1
ATOM 887 N N . GLU A 1 112 ? 2.169 -21.008 -24.490 1.00 55.44 112 GLU A N 1
ATOM 888 C CA . GLU A 1 112 ? 3.246 -21.924 -24.911 1.00 55.44 112 GLU A CA 1
ATOM 889 C C . GLU A 1 112 ? 4.308 -21.175 -25.733 1.00 55.44 112 GLU A C 1
ATOM 891 O O . GLU A 1 112 ? 5.491 -21.299 -25.439 1.00 55.44 112 GLU A O 1
ATOM 896 N N . ASP A 1 113 ? 3.865 -20.263 -26.608 1.00 50.22 113 ASP A N 1
ATOM 897 C CA . ASP A 1 113 ? 4.717 -19.512 -27.547 1.00 50.22 113 ASP A CA 1
ATOM 898 C C . ASP A 1 113 ? 4.550 -17.983 -27.446 1.00 50.22 113 ASP A C 1
ATOM 900 O O . ASP A 1 113 ? 4.661 -17.261 -28.431 1.00 50.22 113 ASP A O 1
ATOM 904 N N . SER A 1 114 ? 4.225 -17.435 -26.270 1.00 47.19 114 SER A N 1
ATOM 905 C CA . SER A 1 114 ? 3.883 -16.000 -26.068 1.00 47.19 114 SER A CA 1
ATOM 906 C C . SER A 1 114 ? 2.677 -15.445 -26.867 1.00 47.19 114 SER A C 1
ATOM 908 O O . SER A 1 114 ? 2.193 -14.372 -26.516 1.00 47.19 114 SER A O 1
ATOM 910 N N . GLU A 1 115 ? 2.117 -16.187 -27.831 1.00 40.22 115 GLU A N 1
ATOM 911 C CA . GLU A 1 115 ? 0.994 -15.741 -28.677 1.00 40.22 115 GLU A CA 1
ATOM 912 C C . GLU A 1 115 ? -0.360 -16.405 -28.356 1.00 40.22 115 GLU A C 1
ATOM 914 O O . GLU A 1 115 ? -1.399 -15.755 -28.449 1.00 40.22 115 GLU A O 1
ATOM 919 N N . THR A 1 116 ? -0.383 -17.674 -27.925 1.00 35.41 116 THR A N 1
ATOM 920 C CA . THR A 1 116 ? -1.642 -18.432 -27.754 1.00 35.41 116 THR A CA 1
ATOM 921 C C . THR A 1 116 ? -1.943 -18.719 -26.284 1.00 35.41 116 THR A C 1
ATOM 923 O O . THR A 1 116 ? -1.231 -19.488 -25.640 1.00 35.41 116 THR A O 1
ATOM 926 N N . MET A 1 117 ? -3.010 -18.123 -25.738 1.00 40.81 117 MET A N 1
ATOM 927 C CA . MET A 1 117 ? -3.491 -18.424 -24.384 1.00 40.81 117 MET A CA 1
ATOM 928 C C . MET A 1 117 ? -4.303 -19.724 -24.373 1.00 40.81 117 MET A C 1
ATOM 930 O O . MET A 1 117 ? -5.424 -19.769 -24.876 1.00 40.81 117 MET A O 1
ATOM 934 N N . ILE A 1 118 ? -3.772 -20.771 -23.744 1.00 52.59 118 ILE A N 1
ATOM 935 C CA . ILE A 1 118 ? -4.484 -22.037 -23.538 1.00 52.59 118 ILE A CA 1
ATOM 936 C C . ILE A 1 118 ? -5.094 -22.032 -22.132 1.00 52.59 118 ILE A C 1
ATOM 938 O O . ILE A 1 118 ? -4.382 -21.849 -21.139 1.00 52.59 118 ILE A O 1
ATOM 942 N N . ARG A 1 119 ? -6.415 -22.239 -22.040 1.00 54.09 119 ARG A N 1
ATOM 943 C CA . ARG A 1 119 ? -7.146 -22.409 -20.774 1.00 54.09 119 ARG A CA 1
ATOM 944 C C . ARG A 1 119 ? -6.993 -23.856 -20.303 1.00 54.09 119 ARG A C 1
ATOM 946 O O . ARG A 1 119 ? -7.467 -24.773 -20.965 1.00 54.09 119 ARG A O 1
ATOM 953 N N . ILE A 1 120 ? -6.332 -24.065 -19.167 1.00 60.53 120 ILE A N 1
ATOM 954 C CA . ILE A 1 120 ? -6.233 -25.383 -18.524 1.00 60.53 120 ILE A CA 1
ATOM 955 C C . ILE A 1 120 ? -7.306 -25.459 -17.444 1.00 60.53 120 ILE A C 1
ATOM 957 O O . ILE A 1 120 ? -7.204 -24.718 -16.473 1.00 60.53 120 ILE A O 1
ATOM 961 N N . GLU A 1 121 ? -8.299 -26.330 -17.615 1.00 58.06 121 GLU A N 1
ATOM 962 C CA . GLU A 1 121 ? -9.383 -26.583 -16.654 1.00 58.06 121 GLU A CA 1
ATOM 963 C C . GLU A 1 121 ? -9.029 -27.815 -15.798 1.00 58.06 121 GLU A C 1
ATOM 965 O O . GLU A 1 121 ? -8.697 -28.863 -16.354 1.00 58.06 121 GLU A O 1
ATOM 970 N N . THR A 1 122 ? -9.075 -27.727 -14.462 1.00 58.97 122 THR A N 1
ATOM 971 C CA . THR A 1 122 ? -8.919 -28.901 -13.580 1.00 58.97 122 THR A CA 1
ATOM 972 C C . THR A 1 122 ? -10.009 -28.957 -12.512 1.00 58.97 122 THR A C 1
ATOM 974 O O . THR A 1 122 ? -10.342 -27.946 -11.900 1.00 58.97 122 THR A O 1
ATOM 977 N N . HIS A 1 123 ? -10.581 -30.139 -12.279 1.00 53.31 123 HIS A N 1
ATOM 978 C CA . HIS A 1 123 ? -11.589 -30.352 -11.239 1.00 53.31 123 HIS A CA 1
ATOM 979 C C . HIS A 1 123 ? -10.946 -30.910 -9.966 1.00 53.31 123 HIS A C 1
ATOM 981 O O . HIS A 1 123 ? -9.990 -31.681 -10.021 1.00 53.31 123 HIS A O 1
ATOM 987 N N . HIS A 1 124 ? -11.522 -30.552 -8.818 1.00 48.16 124 HIS A N 1
ATOM 988 C CA . HIS A 1 124 ? -11.067 -30.819 -7.445 1.00 48.16 124 HIS A CA 1
ATOM 989 C C . HIS A 1 124 ? -10.778 -32.299 -7.061 1.00 48.16 124 HIS A C 1
ATOM 991 O O . HIS A 1 124 ? -10.416 -32.565 -5.915 1.00 48.16 124 HIS A O 1
ATOM 997 N N . SER A 1 125 ? -10.919 -33.272 -7.972 1.00 45.12 125 SER A N 1
ATOM 998 C CA . SER A 1 125 ? -10.697 -34.704 -7.729 1.00 45.12 125 SER A CA 1
ATOM 999 C C . SER A 1 125 ? -9.457 -35.245 -8.462 1.00 45.12 125 SER A C 1
ATOM 1001 O O . SER A 1 125 ? -9.537 -35.704 -9.597 1.00 45.12 125 SER A O 1
ATOM 1003 N N . THR A 1 126 ? -8.313 -35.214 -7.779 1.00 45.91 126 THR A N 1
ATOM 1004 C CA . THR A 1 126 ? -7.246 -36.247 -7.748 1.00 45.91 126 THR A CA 1
ATOM 1005 C C . THR A 1 126 ? -6.719 -36.860 -9.060 1.00 45.91 126 THR A C 1
ATOM 1007 O O . THR A 1 126 ? -6.065 -37.900 -9.027 1.00 45.91 126 THR A O 1
ATOM 1010 N N . ARG A 1 127 ? -6.908 -36.255 -10.232 1.00 44.56 127 ARG A N 1
ATOM 1011 C CA . ARG A 1 127 ? -6.215 -36.721 -11.438 1.00 44.56 127 ARG A CA 1
ATOM 1012 C C . ARG A 1 127 ? -6.016 -35.580 -12.419 1.00 44.56 127 ARG A C 1
ATOM 1014 O O . ARG A 1 127 ? -6.985 -34.994 -12.890 1.00 44.56 127 ARG A O 1
ATOM 1021 N N . TRP A 1 128 ? -4.753 -35.294 -12.725 1.00 46.91 128 TRP A N 1
ATOM 1022 C CA . TRP A 1 128 ? -4.333 -34.362 -13.766 1.00 46.91 128 TRP A CA 1
ATOM 1023 C C . TRP A 1 128 ? -4.852 -34.836 -15.131 1.00 46.91 128 TRP A C 1
ATOM 1025 O O . TRP A 1 128 ? -4.166 -35.539 -15.867 1.00 46.91 128 TRP A O 1
ATOM 1035 N N . HIS A 1 129 ? -6.092 -34.496 -15.476 1.00 44.28 129 HIS A N 1
ATOM 1036 C CA . HIS A 1 129 ? -6.625 -34.719 -16.813 1.00 44.28 129 HIS A CA 1
ATOM 1037 C C . HIS A 1 129 ? -6.400 -33.460 -17.640 1.00 44.28 129 HIS A C 1
ATOM 1039 O O . HIS A 1 129 ? -7.189 -32.522 -17.621 1.00 44.28 129 HIS A O 1
ATOM 1045 N N . TYR A 1 130 ? -5.283 -33.449 -18.365 1.00 45.34 130 TYR A N 1
ATOM 1046 C CA . TYR A 1 130 ? -4.976 -32.438 -19.365 1.00 45.34 130 TYR A CA 1
ATOM 1047 C C . TYR A 1 130 ? -6.011 -32.521 -20.497 1.00 45.34 130 TYR A C 1
ATOM 1049 O O . TYR A 1 130 ? -5.924 -33.379 -21.374 1.00 45.34 130 TYR A O 1
ATOM 1057 N N . ARG A 1 131 ? -7.02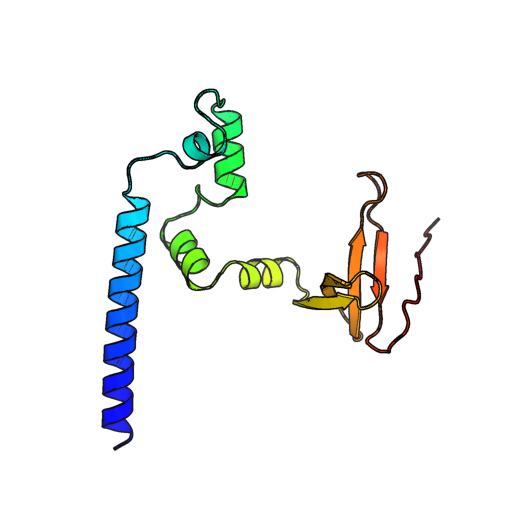8 -31.657 -20.467 1.00 46.91 131 ARG A N 1
ATOM 1058 C CA . ARG A 1 131 ? -7.941 -31.442 -21.592 1.00 46.91 131 ARG A CA 1
ATOM 1059 C C . ARG A 1 131 ? -7.545 -30.132 -22.267 1.00 46.91 131 ARG A C 1
ATOM 1061 O O . ARG A 1 131 ? -8.080 -29.077 -21.950 1.00 46.91 131 ARG A O 1
ATOM 1068 N N . GLY A 1 132 ? -6.583 -30.201 -23.184 1.00 38.75 132 GLY A N 1
ATOM 1069 C CA . GLY A 1 132 ? -6.325 -29.104 -24.112 1.00 38.75 132 GLY A CA 1
ATOM 1070 C C . GLY A 1 132 ? -7.551 -28.924 -25.005 1.00 38.75 132 GLY A C 1
ATOM 1071 O O . GLY A 1 132 ? -7.852 -29.798 -25.819 1.00 38.75 132 GLY A O 1
ATOM 1072 N N . SER A 1 133 ? -8.300 -27.833 -24.830 1.00 42.94 133 SER A N 1
ATOM 1073 C CA . SER A 1 133 ? -9.374 -27.480 -25.756 1.00 42.94 133 SER A CA 1
ATOM 1074 C C . SER A 1 133 ? -8.743 -26.948 -27.039 1.00 42.94 133 SER A C 1
ATOM 1076 O O . SER A 1 133 ? -8.506 -25.750 -27.184 1.00 42.94 133 SER A O 1
ATOM 1078 N N . ASN A 1 134 ? -8.442 -27.852 -27.964 1.00 36.09 134 ASN A N 1
ATOM 1079 C CA . ASN A 1 134 ? -8.107 -27.488 -29.328 1.00 36.09 134 ASN A CA 1
ATOM 1080 C C . ASN A 1 134 ? -9.402 -26.989 -29.991 1.00 36.09 134 ASN A C 1
ATOM 1082 O O . ASN A 1 134 ? -10.227 -27.793 -30.424 1.00 36.09 134 ASN A O 1
ATOM 1086 N N . ARG A 1 135 ? -9.648 -25.675 -29.967 1.00 39.41 135 ARG A N 1
ATOM 1087 C CA . ARG A 1 135 ? -10.656 -25.069 -30.842 1.00 39.41 135 ARG A CA 1
ATOM 1088 C C . ARG A 1 135 ? -9.949 -24.704 -32.141 1.00 39.41 135 ARG A C 1
ATOM 1090 O O . ARG A 1 135 ? -9.206 -23.730 -32.182 1.00 39.41 135 ARG A O 1
ATOM 1097 N N . SER A 1 136 ? -10.161 -25.569 -33.130 1.00 35.28 136 SER A N 1
ATOM 1098 C CA . SER A 1 136 ? -10.010 -25.306 -34.564 1.00 35.28 136 SER A CA 1
ATOM 1099 C C . SER A 1 136 ? -10.825 -24.102 -35.013 1.00 35.28 136 SER A C 1
ATOM 1101 O O . SER A 1 136 ? -11.957 -23.980 -34.482 1.00 35.28 136 SER A O 1
#

Radius of gyration: 21.89 Å; chains: 1; bounding box: 40×48×66 Å

pLDDT: mean 75.6, std 17.9, range [35.28, 97.06]

Secondary structure (DSSP, 8-state):
-HHHHHHHHHHHHHHHHHHHHHHHHHHHTSSS-HHHHHH-TT--HHHHHHHHHHTTTTS-HHHHHHHHHH-SHHHHHHHHSSEEEEEEETTTTEEEEEEEETTTEEEEEEESSSS-EEEEEEESSS----------

Sequence (136 aa):
MAKFLIRRIVFLVGTLFAVSIAVFAISELAPGNIAINVLGNTITPDQERSFNAQNGLDQPPVTRYVRWMFGSDWEAAALIGDRVVRVYDPEANRSLWFVDGPENALYRYRTEDSETMIRIETHHSTRWHYRGSNRS

Foldseek 3Di:
DVVVVVVVVVVVVVVVVVVLVVVLVVVLVPPDQPQCVVVHDPDDPVSSVVVCVVVVVVPDSVVVSCCVVPNCQVVVCVVVVWHWDWDQDPVVRDIDIWTQDPPQWTWDFDDPPVPDTWTATDHPDDDRDGDGPPDD